Protein AF-A0AAW4WHG3-F1 (afdb_monomer)

InterPro domains:
  IPR003661 Signal transduction histidine kinase, dimerisation/phosphoacceptor domain [cd00082] (127-154)
  IPR036097 Signal transduction histidine kinase, dimerisation/phosphoacceptor domain superfamily [SSF47384] (105-152)

Organism: NCBI:txid2881264

pLDDT: mean 84.64, std 9.43, range [46.38, 94.31]

Sequence (166 aa):
MKILANKEIKNLFLSLSLILGCTFFLAEFFLWLSCHRLSLSLLILLLLANSAVCAVCFVYFNRQNQIMEQAISQINAYLDGDRSARIECDDEGELYRLFHSINSLAAVLNAHADNELREKEFLKNTISDISHQLKTPLAALNIYNGLLQDEHDRRLGYAYVRQGAD

Solvent-accessible surface area (backbone atoms only — not comparable to full-atom values): 9193 Å² total; per-residue (Å²): 139,64,72,69,70,42,65,65,55,39,48,51,53,50,51,52,50,48,52,54,47,50,54,51,54,52,51,53,53,51,43,42,73,74,63,76,54,87,59,67,70,59,53,53,51,51,52,52,53,53,49,50,54,53,49,54,53,50,54,52,53,50,53,54,51,49,55,51,52,51,41,53,51,27,52,49,42,31,73,77,64,40,84,80,54,63,50,86,43,92,59,91,51,73,69,27,53,49,35,44,52,52,45,52,50,52,51,51,52,52,53,51,55,54,49,53,51,50,50,53,50,50,50,52,52,51,52,50,51,52,52,54,65,50,49,57,61,52,50,52,52,52,52,54,52,51,53,54,50,54,52,50,53,51,52,51,51,55,51,52,57,58,65,74,74,114

Radius of gyration: 42.66 Å; Cα contacts (8 Å, |Δi|>4): 50; chains: 1; bounding box: 84×28×131 Å

Secondary structure (DSSP, 8-state):
--GGGSHHHHHHHHHHHHHHHHHHHHHHHHHHHHHS---HHHHHHHHHHHHHHHHHHHHHHHHHHHHHHHHHHHHHHHHTT-TT------S-SHHHHHHHHHHHHHHHHHHHHHHHHHHHHHHHHHHHHHHHHHHHHHHHHHHHHHHHHHHHHHHHHHHHHHHT--

Mean predicted aligned error: 12.32 Å

Structure (mmCIF, N/CA/C/O backbone):
data_AF-A0AAW4WHG3-F1
#
_entry.id   AF-A0AAW4WHG3-F1
#
loop_
_atom_site.group_PDB
_atom_site.id
_atom_site.type_symbol
_atom_site.label_atom_id
_atom_site.label_alt_id
_atom_site.label_comp_id
_atom_site.label_asym_id
_atom_site.label_entity_id
_atom_site.label_seq_id
_atom_site.pdbx_PDB_ins_code
_atom_site.Cartn_x
_atom_site.Cartn_y
_atom_site.Cartn_z
_atom_site.occupancy
_atom_site.B_iso_or_equiv
_atom_site.auth_seq_id
_atom_site.auth_comp_id
_atom_site.auth_asym_id
_atom_site.auth_atom_id
_atom_site.pdbx_PDB_model_num
ATOM 1 N N . MET A 1 1 ? 10.138 11.811 -9.201 1.00 46.38 1 MET A N 1
ATOM 2 C CA . MET A 1 1 ? 10.991 10.693 -9.666 1.00 46.38 1 MET A CA 1
ATOM 3 C C . MET A 1 1 ? 11.571 9.960 -8.453 1.00 46.38 1 MET A C 1
ATOM 5 O O . MET A 1 1 ? 12.634 10.341 -7.987 1.00 46.38 1 MET A O 1
ATOM 9 N N . LYS A 1 2 ? 10.861 8.965 -7.894 1.00 55.75 2 LYS A N 1
ATOM 10 C CA . LYS A 1 2 ? 11.339 8.150 -6.749 1.00 55.75 2 LYS A CA 1
ATOM 11 C C . LYS A 1 2 ? 11.759 6.721 -7.130 1.00 55.75 2 LYS A C 1
ATOM 13 O O . LYS A 1 2 ? 12.411 6.059 -6.336 1.00 55.75 2 LYS A O 1
ATOM 18 N N . ILE A 1 3 ? 11.498 6.281 -8.364 1.00 53.62 3 ILE A N 1
ATOM 19 C CA . ILE A 1 3 ? 11.864 4.935 -8.858 1.00 53.62 3 ILE A CA 1
ATOM 20 C C . ILE A 1 3 ? 13.370 4.655 -8.795 1.00 53.62 3 ILE A C 1
ATOM 22 O O . ILE A 1 3 ? 13.776 3.520 -8.580 1.00 53.62 3 ILE A O 1
ATOM 26 N N . LEU A 1 4 ? 14.208 5.691 -8.904 1.00 50.97 4 LEU A N 1
ATOM 27 C CA . LEU A 1 4 ? 15.668 5.577 -8.790 1.00 50.97 4 LEU A CA 1
ATOM 28 C C . LEU A 1 4 ? 16.189 5.620 -7.342 1.00 50.97 4 LEU A C 1
ATOM 30 O O . LEU A 1 4 ? 17.396 5.509 -7.136 1.00 50.97 4 LEU A O 1
ATOM 34 N N . ALA A 1 5 ? 15.317 5.805 -6.344 1.00 58.25 5 ALA A N 1
ATOM 35 C CA . ALA A 1 5 ? 15.719 5.769 -4.938 1.00 58.25 5 ALA A CA 1
ATOM 36 C C . ALA A 1 5 ? 15.970 4.332 -4.463 1.00 58.25 5 ALA A C 1
ATOM 38 O O . ALA A 1 5 ? 16.808 4.106 -3.591 1.00 58.25 5 ALA A O 1
ATOM 39 N N . ASN A 1 6 ? 15.284 3.352 -5.060 1.00 69.69 6 ASN A N 1
ATOM 40 C CA . ASN A 1 6 ? 15.529 1.952 -4.761 1.00 69.69 6 ASN A CA 1
ATOM 41 C C . ASN A 1 6 ? 16.847 1.507 -5.417 1.00 69.69 6 ASN A C 1
ATOM 43 O O . ASN A 1 6 ? 16.970 1.446 -6.643 1.00 69.69 6 ASN A O 1
ATOM 47 N N . LYS A 1 7 ? 17.838 1.203 -4.572 1.00 74.19 7 LYS A N 1
ATOM 48 C CA . LYS A 1 7 ? 19.191 0.797 -4.972 1.00 74.19 7 LYS A CA 1
ATOM 49 C C . LYS A 1 7 ? 19.186 -0.437 -5.881 1.00 74.19 7 LYS A C 1
ATOM 51 O O . LYS A 1 7 ? 19.979 -0.483 -6.816 1.00 74.19 7 LYS A O 1
ATOM 56 N N . GLU A 1 8 ? 18.271 -1.377 -5.655 1.00 76.44 8 GLU A N 1
ATOM 57 C CA . GLU A 1 8 ? 18.133 -2.594 -6.464 1.00 76.44 8 GLU A CA 1
ATOM 58 C C . GLU A 1 8 ? 17.614 -2.270 -7.867 1.00 76.44 8 GLU A C 1
ATOM 60 O O . GLU A 1 8 ? 18.210 -2.681 -8.857 1.00 76.44 8 GLU A O 1
ATOM 65 N N . ILE A 1 9 ? 16.570 -1.437 -7.971 1.00 78.88 9 ILE A N 1
ATOM 66 C CA . ILE A 1 9 ? 16.029 -0.994 -9.267 1.00 78.88 9 ILE A CA 1
ATOM 67 C C . ILE A 1 9 ? 17.100 -0.222 -10.043 1.00 78.88 9 ILE A C 1
ATOM 69 O O . ILE A 1 9 ? 17.321 -0.477 -11.225 1.00 78.88 9 ILE A O 1
ATOM 73 N N . LYS A 1 10 ? 17.830 0.679 -9.376 1.00 78.06 10 LYS A N 1
ATOM 74 C CA . LYS A 1 10 ? 18.945 1.404 -9.994 1.00 78.06 10 LYS A CA 1
ATOM 75 C C . LYS A 1 10 ? 20.041 0.454 -10.487 1.00 78.06 10 LYS A C 1
ATOM 77 O O . LYS A 1 10 ? 20.533 0.643 -11.596 1.00 78.06 10 LYS A O 1
ATOM 82 N N . ASN A 1 11 ? 20.411 -0.554 -9.697 1.00 81.00 11 ASN A N 1
ATOM 83 C CA . ASN A 1 11 ? 21.403 -1.551 -10.095 1.00 81.00 11 ASN A CA 1
ATOM 84 C C . ASN A 1 11 ? 20.922 -2.412 -11.271 1.00 81.00 11 ASN A C 1
ATOM 86 O O . ASN A 1 11 ? 21.727 -2.701 -12.150 1.00 81.00 11 ASN A O 1
ATOM 90 N N . LEU A 1 12 ? 19.633 -2.761 -11.332 1.00 84.56 12 LEU A N 1
ATOM 91 C CA . LEU A 1 12 ? 19.032 -3.476 -12.462 1.00 84.56 12 LEU A CA 1
ATOM 92 C C . LEU A 1 12 ? 19.034 -2.637 -13.745 1.00 84.56 12 LEU A C 1
ATOM 94 O O . LEU A 1 12 ? 19.421 -3.129 -14.799 1.00 84.56 12 LEU A O 1
ATOM 98 N N . PHE A 1 13 ? 18.658 -1.356 -13.674 1.00 85.81 13 PHE A N 1
ATOM 99 C CA . PHE A 1 13 ? 18.757 -0.464 -14.835 1.00 85.81 13 PHE A CA 1
ATOM 100 C C . PHE A 1 13 ? 20.207 -0.269 -15.276 1.00 85.81 13 PHE A C 1
ATOM 102 O O . PHE A 1 13 ? 20.487 -0.237 -16.473 1.00 85.81 13 PHE A O 1
ATOM 109 N N . LEU A 1 14 ? 21.134 -0.155 -14.322 1.00 85.06 14 LEU A N 1
ATOM 110 C CA . LEU A 1 14 ? 22.552 0.004 -14.616 1.00 85.06 14 LEU A CA 1
ATOM 111 C C . LEU A 1 14 ? 23.132 -1.254 -15.270 1.00 85.06 14 LEU A C 1
ATOM 113 O O . LEU A 1 14 ? 23.836 -1.125 -16.266 1.00 85.06 14 LEU A O 1
ATOM 117 N N . SER A 1 15 ? 22.807 -2.449 -14.768 1.00 86.94 15 SER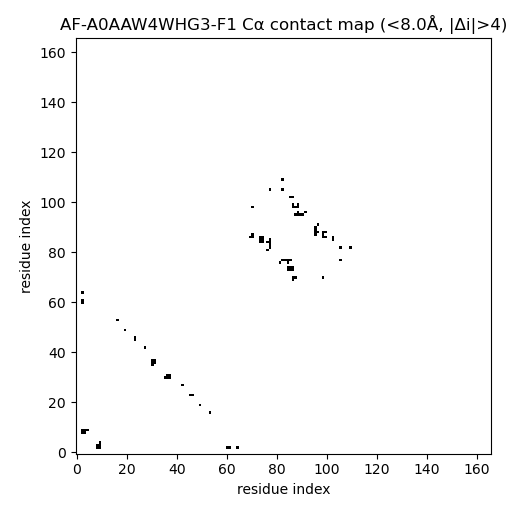 A N 1
ATOM 118 C 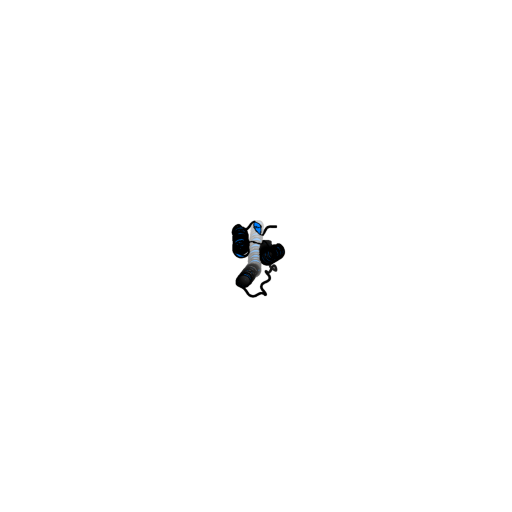CA . SER A 1 15 ? 23.256 -3.714 -15.356 1.00 86.94 15 SER A CA 1
ATOM 119 C C . SER A 1 15 ? 22.639 -3.955 -16.735 1.00 86.94 15 SER A C 1
ATOM 121 O O . SER A 1 15 ? 23.366 -4.313 -17.658 1.00 86.94 15 SER A O 1
ATOM 123 N N . LEU A 1 16 ? 21.342 -3.681 -16.915 1.00 89.31 16 LEU A N 1
ATOM 124 C CA . LEU A 1 16 ? 20.662 -3.787 -18.208 1.00 89.31 16 LEU A CA 1
ATOM 125 C C . LEU A 1 16 ? 21.281 -2.838 -19.241 1.00 89.31 16 LEU A C 1
ATOM 127 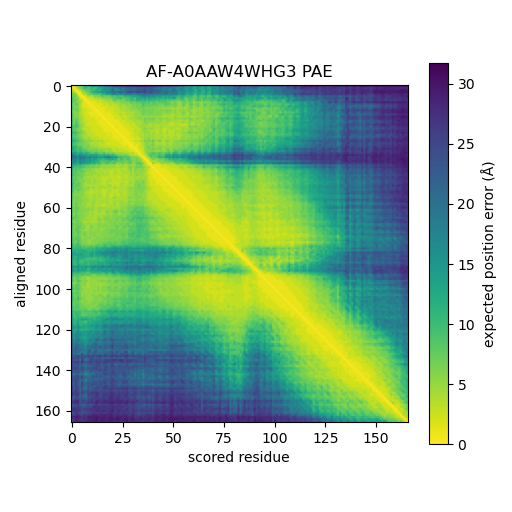O O . LEU A 1 16 ? 21.581 -3.250 -20.358 1.00 89.31 16 LEU A O 1
ATOM 131 N N . SER A 1 17 ? 21.528 -1.586 -18.854 1.00 88.19 17 SER A N 1
ATOM 132 C CA . SER A 1 17 ? 22.163 -0.593 -19.725 1.00 88.19 17 SER A CA 1
ATOM 133 C C . SER A 1 17 ? 23.603 -0.985 -20.084 1.00 88.19 17 SER A C 1
ATOM 135 O O . SER A 1 17 ? 24.023 -0.816 -21.227 1.00 88.19 17 SER A O 1
ATOM 137 N N . LEU A 1 18 ? 24.343 -1.590 -19.144 1.00 91.88 18 LEU A N 1
ATOM 138 C CA . LEU A 1 18 ? 25.680 -2.143 -19.387 1.00 91.88 18 LEU A CA 1
ATOM 139 C C . LEU A 1 18 ? 25.645 -3.286 -20.403 1.00 91.88 18 LEU A C 1
ATOM 141 O O . LEU A 1 18 ? 26.437 -3.282 -21.339 1.00 91.88 18 LEU A O 1
ATOM 145 N N . ILE A 1 19 ? 24.715 -4.232 -20.250 1.00 92.06 19 ILE A N 1
ATOM 146 C CA . ILE A 1 19 ? 24.557 -5.363 -21.174 1.00 92.06 19 ILE A CA 1
ATOM 147 C C . ILE A 1 19 ? 24.202 -4.853 -22.571 1.00 92.06 19 ILE A C 1
ATOM 149 O O . ILE A 1 19 ? 24.878 -5.211 -23.533 1.00 92.06 19 ILE A O 1
ATOM 153 N N . LEU A 1 20 ? 23.199 -3.977 -22.686 1.00 90.94 20 LEU A N 1
ATOM 154 C CA . LEU A 1 20 ? 22.779 -3.407 -23.969 1.00 90.94 20 LEU A CA 1
ATOM 155 C C . LEU A 1 20 ? 23.922 -2.621 -24.625 1.00 90.94 20 LEU A C 1
ATOM 157 O O . LEU A 1 20 ? 24.227 -2.833 -25.799 1.00 90.94 20 LEU A O 1
ATOM 161 N N . GLY A 1 21 ? 24.637 -1.805 -23.847 1.00 89.81 21 GLY A N 1
ATOM 162 C CA . GLY A 1 21 ? 25.834 -1.100 -24.299 1.00 89.81 21 GLY A CA 1
ATOM 163 C C . GLY A 1 21 ? 26.920 -2.053 -24.800 1.00 89.81 21 GLY A C 1
ATOM 164 O O . GLY A 1 21 ? 27.406 -1.890 -25.915 1.00 89.81 21 GLY A O 1
ATOM 165 N N . CYS A 1 22 ? 27.265 -3.090 -24.033 1.00 92.12 22 CYS A N 1
ATOM 166 C CA . CYS A 1 22 ? 28.231 -4.104 -24.451 1.00 92.12 22 CYS A CA 1
ATOM 167 C C . CYS A 1 22 ? 27.796 -4.797 -25.747 1.00 92.12 22 CYS A C 1
ATOM 169 O O . CYS A 1 22 ? 28.605 -4.909 -26.662 1.00 92.12 22 CYS A O 1
ATOM 171 N N . THR A 1 23 ? 26.532 -5.212 -25.871 1.00 88.44 23 THR A N 1
ATOM 172 C CA . THR A 1 23 ? 26.035 -5.849 -27.102 1.00 88.44 23 THR A CA 1
ATOM 173 C C . THR A 1 23 ? 26.102 -4.918 -28.311 1.00 88.44 23 THR A C 1
ATOM 175 O O . THR A 1 23 ? 26.477 -5.358 -29.395 1.00 88.44 23 THR A O 1
ATOM 178 N N . PHE A 1 24 ? 25.829 -3.626 -28.119 1.00 89.88 24 PHE A N 1
ATOM 179 C CA . PHE A 1 24 ? 25.970 -2.604 -29.151 1.00 89.88 24 PHE A CA 1
ATOM 180 C C . PHE A 1 24 ? 27.436 -2.430 -29.579 1.00 89.88 24 PHE A C 1
ATOM 182 O O . PHE A 1 24 ? 27.743 -2.525 -30.765 1.00 89.88 24 PHE A O 1
ATOM 189 N N . PHE A 1 25 ? 28.361 -2.264 -28.626 1.00 88.69 25 PHE A N 1
ATOM 190 C CA . PHE A 1 25 ? 29.791 -2.127 -28.922 1.00 88.69 25 PHE A CA 1
ATOM 191 C C . PHE A 1 25 ? 30.379 -3.374 -29.592 1.00 88.69 25 PHE A C 1
ATOM 193 O O . PHE A 1 25 ? 31.169 -3.244 -30.526 1.00 88.69 25 PHE A O 1
ATOM 200 N N . LEU A 1 26 ? 29.993 -4.575 -29.149 1.00 89.69 26 LEU A N 1
ATOM 201 C CA . LEU A 1 26 ? 30.438 -5.827 -29.765 1.00 89.69 26 LEU A CA 1
ATOM 202 C C . LEU A 1 26 ? 29.917 -5.960 -31.204 1.00 89.69 26 LEU A C 1
ATOM 204 O O . LEU A 1 26 ? 30.675 -6.385 -32.076 1.00 89.69 26 LEU A O 1
ATOM 208 N N . ALA A 1 27 ? 28.663 -5.578 -31.467 1.00 86.44 27 ALA A N 1
ATOM 209 C CA . ALA A 1 27 ? 28.084 -5.606 -32.810 1.00 86.44 27 ALA A CA 1
ATOM 210 C C . ALA A 1 27 ? 28.809 -4.642 -33.765 1.00 86.44 27 ALA A C 1
ATOM 212 O O . ALA A 1 27 ? 29.203 -5.042 -34.861 1.00 86.44 27 ALA A O 1
ATOM 213 N N . GLU A 1 28 ? 29.055 -3.405 -33.328 1.00 83.88 28 GLU A N 1
ATOM 214 C CA . GLU A 1 28 ? 29.800 -2.403 -34.103 1.00 83.88 28 GLU A CA 1
ATOM 215 C C . G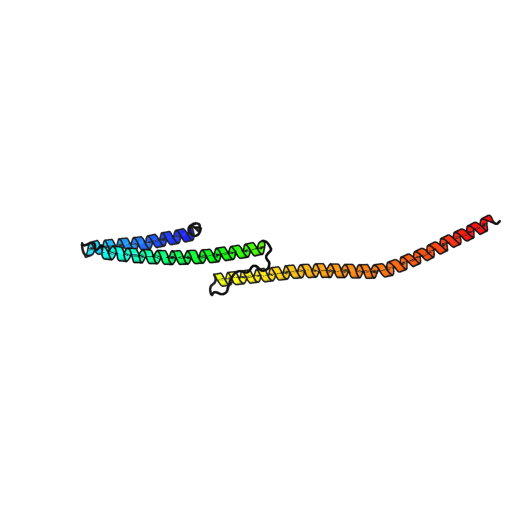LU A 1 28 ? 31.258 -2.836 -34.353 1.00 83.88 28 GLU A C 1
ATOM 217 O O . GLU A 1 28 ? 31.758 -2.739 -35.475 1.00 83.88 28 GLU A O 1
ATOM 222 N N . PHE A 1 29 ? 31.936 -3.390 -33.340 1.00 86.69 29 PHE A N 1
ATOM 223 C CA . PHE A 1 29 ? 33.309 -3.894 -33.468 1.00 86.69 29 PHE A CA 1
ATOM 224 C C . PHE A 1 29 ? 33.412 -5.067 -34.454 1.00 86.69 29 PHE A C 1
ATOM 226 O O . PHE A 1 29 ? 34.321 -5.113 -35.286 1.00 86.69 29 PHE A O 1
ATOM 233 N N . PHE A 1 30 ? 32.460 -6.002 -34.402 1.00 85.38 30 PHE A N 1
ATOM 234 C CA . PHE A 1 30 ? 32.411 -7.148 -35.308 1.00 85.38 30 PHE A CA 1
ATOM 235 C C . PHE A 1 30 ? 32.129 -6.736 -36.763 1.00 85.38 30 PHE A C 1
ATOM 237 O O . PHE A 1 30 ? 32.750 -7.265 -37.691 1.00 85.38 30 PHE A O 1
ATOM 244 N N . LEU A 1 31 ? 31.231 -5.766 -36.975 1.00 82.81 31 LEU A N 1
ATOM 245 C CA . LEU A 1 31 ? 30.944 -5.200 -38.298 1.00 82.81 31 LEU A CA 1
ATOM 246 C C . LEU A 1 31 ? 32.153 -4.463 -38.876 1.00 82.81 31 LEU A C 1
ATOM 248 O O . LEU A 1 31 ? 32.471 -4.629 -40.057 1.00 82.81 31 LEU A O 1
ATOM 252 N N . TRP A 1 32 ? 32.858 -3.698 -38.041 1.00 82.31 32 TRP A N 1
ATOM 253 C CA . TRP A 1 32 ? 34.094 -3.030 -38.430 1.00 82.31 32 TRP A CA 1
ATOM 254 C C . TRP A 1 32 ? 35.172 -4.029 -38.875 1.00 82.31 32 TRP A C 1
ATOM 256 O O . TRP A 1 32 ? 35.779 -3.830 -39.930 1.00 82.31 32 TRP A O 1
ATOM 266 N N . LEU A 1 33 ? 35.349 -5.134 -38.138 1.00 83.56 33 LEU A N 1
ATOM 267 C CA . LEU A 1 33 ? 36.308 -6.191 -38.478 1.00 83.56 33 LEU A CA 1
ATOM 268 C C . LEU A 1 33 ? 35.931 -6.941 -39.768 1.00 83.56 33 LEU A C 1
ATOM 270 O O . LEU A 1 33 ? 36.807 -7.255 -40.570 1.00 83.56 33 LEU A O 1
ATOM 274 N N . SER A 1 34 ? 34.640 -7.216 -39.977 1.00 81.75 34 SER A N 1
ATOM 275 C CA . SER A 1 34 ? 34.167 -8.049 -41.093 1.00 81.75 34 SER A CA 1
ATOM 276 C C . SER A 1 34 ? 34.058 -7.293 -42.420 1.00 81.75 34 SER A C 1
ATOM 278 O O . SER A 1 34 ? 34.412 -7.829 -43.466 1.00 81.75 34 SER A O 1
ATOM 280 N N . CYS A 1 35 ? 33.539 -6.061 -42.401 1.00 73.69 35 CYS A N 1
ATOM 281 C CA . CYS A 1 35 ? 33.196 -5.321 -43.622 1.00 73.69 35 CYS A CA 1
ATOM 282 C C . CYS A 1 35 ? 34.105 -4.113 -43.900 1.00 73.69 35 CYS A C 1
ATOM 284 O O . CYS A 1 35 ? 33.973 -3.500 -44.960 1.00 73.69 35 CYS A O 1
ATOM 286 N N . HIS A 1 36 ? 34.985 -3.726 -42.964 1.00 71.19 36 HIS A N 1
ATOM 287 C CA . HIS A 1 36 ? 35.825 -2.514 -43.026 1.00 71.19 36 HIS A CA 1
ATOM 288 C C . HIS A 1 36 ? 35.061 -1.232 -43.443 1.00 71.19 36 HIS A C 1
ATOM 290 O O . HIS A 1 36 ? 35.622 -0.282 -43.992 1.00 71.19 36 HIS A O 1
ATOM 296 N N . ARG A 1 37 ? 33.742 -1.205 -43.215 1.00 67.38 37 ARG A N 1
ATOM 297 C CA . ARG A 1 37 ? 32.808 -0.143 -43.605 1.00 67.38 37 ARG A CA 1
ATOM 298 C C . ARG A 1 37 ? 31.814 0.044 -42.467 1.00 67.38 37 ARG A C 1
ATOM 300 O O . ARG A 1 37 ? 31.131 -0.901 -42.088 1.00 67.38 37 ARG A O 1
ATOM 307 N N . LEU A 1 38 ? 31.723 1.266 -41.951 1.00 66.88 38 LEU A N 1
ATOM 308 C CA . LEU A 1 38 ? 30.719 1.648 -40.960 1.00 66.88 38 LEU A CA 1
ATOM 309 C C . LEU A 1 38 ? 29.453 2.119 -41.681 1.00 66.88 38 LEU A C 1
ATOM 311 O O . LEU A 1 38 ? 29.472 3.130 -42.385 1.00 66.88 38 LEU A O 1
ATOM 315 N N . SER A 1 39 ? 28.349 1.393 -41.519 1.00 79.44 39 SER A N 1
ATOM 316 C CA . SER A 1 39 ? 27.043 1.798 -42.043 1.00 79.44 39 SER A CA 1
ATOM 317 C C . SER A 1 39 ? 26.247 2.549 -40.973 1.00 79.44 39 SER A C 1
ATOM 319 O O . SER A 1 39 ? 25.681 1.932 -40.071 1.00 79.44 39 SER A O 1
ATOM 321 N N . LEU A 1 40 ? 26.147 3.876 -41.100 1.00 80.56 40 LEU A N 1
ATOM 322 C CA . LEU A 1 40 ? 25.417 4.734 -40.151 1.00 80.56 40 LEU A CA 1
ATOM 323 C C . LEU A 1 40 ? 23.942 4.330 -39.971 1.00 80.56 40 LEU A C 1
ATOM 325 O O . LEU A 1 40 ? 23.386 4.478 -38.887 1.00 80.56 40 LEU A O 1
ATOM 329 N N . SER A 1 41 ? 23.310 3.784 -41.013 1.00 82.88 41 SER A N 1
ATOM 330 C CA . SER A 1 41 ? 21.914 3.336 -40.965 1.00 82.88 41 SER A CA 1
ATOM 331 C C . SER A 1 41 ? 21.686 2.176 -39.987 1.00 82.88 41 SER A C 1
ATOM 333 O O . SER A 1 41 ? 20.681 2.177 -39.281 1.00 82.88 41 SER A O 1
ATOM 335 N N . LEU A 1 42 ? 22.613 1.210 -39.909 1.00 82.44 42 LEU A N 1
ATOM 336 C CA . LEU A 1 42 ? 22.508 0.087 -38.965 1.00 82.44 42 LEU A CA 1
ATOM 337 C C . LEU A 1 42 ? 22.757 0.540 -37.523 1.00 82.44 42 LEU A C 1
ATOM 339 O O . LEU A 1 42 ? 22.043 0.104 -36.623 1.00 82.44 42 LEU A O 1
ATOM 343 N N . LEU A 1 43 ? 23.694 1.470 -37.320 1.00 85.50 43 LEU A N 1
ATOM 344 C CA . LEU A 1 43 ? 23.982 2.054 -36.009 1.00 85.50 43 LEU A CA 1
ATOM 345 C C . LEU A 1 43 ? 22.740 2.732 -35.422 1.00 85.50 43 LEU A C 1
ATOM 347 O O . LEU A 1 43 ? 22.357 2.468 -34.282 1.00 85.50 43 LEU A O 1
ATOM 351 N N . ILE A 1 44 ? 22.070 3.569 -36.221 1.00 88.38 44 ILE A N 1
ATOM 352 C CA . ILE A 1 44 ? 20.835 4.248 -35.805 1.00 88.38 44 ILE A CA 1
ATOM 353 C C . ILE A 1 44 ? 19.739 3.222 -35.490 1.00 88.38 44 ILE A C 1
ATOM 355 O O . ILE A 1 44 ? 19.055 3.355 -34.476 1.00 88.38 44 ILE A O 1
ATOM 359 N N . LEU A 1 45 ? 19.592 2.178 -36.311 1.00 89.31 45 LEU A N 1
ATOM 360 C CA . LEU A 1 45 ? 18.594 1.130 -36.089 1.00 89.31 45 LEU A CA 1
ATOM 361 C C . LEU A 1 45 ? 18.824 0.382 -34.764 1.00 89.31 45 LEU A C 1
ATOM 363 O O . LEU A 1 45 ? 17.881 0.190 -33.996 1.00 89.31 45 LEU A O 1
ATOM 367 N N . LEU A 1 46 ? 20.071 0.003 -34.467 1.00 88.44 46 LEU A N 1
ATOM 368 C CA . LEU A 1 46 ? 20.433 -0.662 -33.214 1.00 88.44 46 LEU A CA 1
ATOM 369 C C . LEU A 1 46 ? 20.228 0.259 -32.007 1.00 88.44 46 LEU A C 1
ATOM 371 O O . LEU A 1 46 ? 19.714 -0.185 -30.980 1.00 88.44 46 LEU A O 1
ATOM 375 N N . LEU A 1 47 ? 20.578 1.541 -32.121 1.00 90.12 47 LEU A N 1
ATOM 376 C CA . LEU A 1 47 ? 20.374 2.513 -31.048 1.00 90.12 47 LEU A CA 1
ATOM 377 C C . LEU A 1 47 ? 18.881 2.678 -30.718 1.00 90.12 47 LEU A C 1
ATOM 379 O O . LEU A 1 47 ? 18.499 2.666 -29.547 1.00 90.12 47 LEU A O 1
ATOM 383 N N . LEU A 1 48 ? 18.034 2.779 -31.748 1.00 92.12 48 LEU A N 1
ATOM 384 C CA . LEU A 1 48 ? 16.582 2.879 -31.593 1.00 92.12 48 LEU A CA 1
ATOM 385 C C . LEU A 1 48 ? 15.994 1.621 -30.944 1.00 92.12 48 LEU A C 1
ATOM 387 O O . LEU A 1 48 ? 15.179 1.738 -30.031 1.00 92.12 48 LEU A O 1
ATOM 391 N N . ALA A 1 49 ? 16.441 0.431 -31.354 1.00 90.12 49 ALA A N 1
ATOM 392 C CA . ALA A 1 49 ? 15.992 -0.827 -30.761 1.00 90.12 49 ALA A CA 1
ATOM 393 C C . ALA A 1 49 ? 16.352 -0.921 -29.266 1.00 90.12 49 ALA A C 1
ATOM 395 O O . ALA A 1 49 ? 15.488 -1.209 -28.438 1.00 90.12 49 ALA A O 1
ATOM 396 N N . ASN A 1 50 ? 17.599 -0.606 -28.899 1.00 88.88 50 ASN A N 1
ATOM 397 C CA . ASN A 1 50 ? 18.041 -0.606 -27.499 1.00 88.88 50 ASN A CA 1
ATOM 398 C C . ASN A 1 50 ? 17.303 0.453 -26.661 1.00 88.88 50 ASN A C 1
ATOM 400 O O . ASN A 1 50 ? 16.889 0.182 -25.533 1.00 88.88 50 ASN A O 1
ATOM 404 N N . SER A 1 51 ? 17.086 1.647 -27.221 1.00 89.25 51 SER A N 1
ATOM 405 C CA . SER A 1 51 ? 16.321 2.711 -26.564 1.00 89.25 51 SER A CA 1
ATOM 406 C C . SER A 1 51 ? 14.869 2.297 -26.310 1.00 89.25 51 SER A C 1
ATOM 408 O O . SER A 1 51 ? 14.358 2.523 -25.212 1.00 89.25 51 SER A O 1
ATOM 410 N N . ALA A 1 52 ? 14.230 1.632 -27.277 1.00 92.75 52 ALA A N 1
ATOM 411 C CA . ALA A 1 52 ? 12.869 1.130 -27.134 1.00 92.75 52 ALA A CA 1
ATOM 412 C C . ALA A 1 52 ? 12.756 0.094 -26.003 1.00 92.75 52 ALA A C 1
ATOM 414 O O . ALA A 1 52 ? 11.858 0.203 -25.169 1.00 92.75 52 ALA A O 1
ATOM 415 N N . VAL A 1 53 ? 13.694 -0.857 -25.918 1.00 90.88 53 VAL A N 1
ATOM 416 C CA . VAL A 1 53 ? 13.734 -1.849 -24.827 1.00 90.88 53 VAL A CA 1
ATOM 417 C C . VAL A 1 53 ? 13.862 -1.158 -23.466 1.00 90.88 53 VAL A C 1
ATOM 419 O O . VAL A 1 53 ? 13.059 -1.413 -22.567 1.00 90.88 53 VAL A O 1
ATOM 422 N N . CYS A 1 54 ? 14.805 -0.221 -23.324 1.00 87.88 54 CYS A N 1
ATOM 423 C CA . CYS A 1 54 ? 14.972 0.558 -22.094 1.00 87.88 54 CYS A CA 1
ATOM 424 C C . CYS A 1 54 ? 13.706 1.340 -21.713 1.00 87.88 54 CYS A C 1
ATOM 426 O O . CYS A 1 54 ? 13.332 1.370 -20.539 1.00 87.88 54 CYS A O 1
ATOM 428 N N . ALA A 1 55 ? 13.038 1.960 -22.690 1.00 89.31 55 ALA A N 1
ATOM 429 C CA . ALA A 1 55 ? 11.819 2.729 -22.465 1.00 89.31 55 ALA A CA 1
ATOM 430 C C . ALA A 1 55 ? 10.667 1.844 -21.965 1.00 89.31 55 ALA A C 1
ATOM 432 O O . ALA A 1 55 ? 10.003 2.203 -20.991 1.00 89.31 55 ALA A O 1
ATOM 433 N N . VAL A 1 56 ? 10.465 0.668 -22.570 1.00 91.19 56 VAL A N 1
ATOM 434 C CA . VAL A 1 56 ? 9.438 -0.296 -22.139 1.00 91.19 56 VAL A CA 1
ATOM 435 C C . VAL A 1 56 ? 9.699 -0.761 -20.707 1.00 91.19 56 VAL A C 1
ATOM 437 O O . VAL A 1 56 ? 8.791 -0.712 -19.874 1.00 91.19 56 VAL A O 1
ATOM 440 N N . CYS A 1 57 ? 10.941 -1.136 -20.384 1.00 87.81 57 CYS A N 1
ATOM 441 C CA . CYS A 1 57 ? 11.315 -1.507 -19.019 1.00 87.81 57 CYS A CA 1
ATOM 442 C C . CYS A 1 57 ? 11.043 -0.364 -18.031 1.00 87.81 57 CYS A C 1
ATOM 444 O O . CYS A 1 57 ? 10.459 -0.583 -16.971 1.00 87.81 57 CYS A O 1
ATOM 446 N N . PHE A 1 58 ? 11.414 0.870 -18.381 1.00 85.00 58 PHE A N 1
ATOM 447 C CA . PHE A 1 58 ? 11.188 2.038 -17.531 1.00 85.00 58 PHE A CA 1
ATOM 448 C C . PHE A 1 58 ? 9.707 2.289 -17.238 1.00 85.00 58 PHE A C 1
ATOM 450 O O . PHE A 1 58 ? 9.335 2.489 -16.080 1.00 85.00 58 PHE A O 1
ATOM 457 N N . VAL A 1 59 ? 8.852 2.233 -18.262 1.00 87.88 59 VAL A N 1
ATOM 458 C CA . VAL A 1 59 ? 7.402 2.413 -18.102 1.00 87.88 59 VAL A CA 1
ATOM 459 C C . VAL A 1 59 ? 6.807 1.322 -17.212 1.00 87.88 59 VAL A C 1
ATOM 461 O O . VAL A 1 59 ? 6.023 1.637 -16.315 1.00 87.88 59 VAL A O 1
ATOM 464 N N . TYR A 1 60 ? 7.213 0.066 -17.407 1.00 87.25 60 TYR A N 1
ATOM 465 C CA . TYR A 1 60 ? 6.749 -1.060 -16.596 1.00 87.25 60 TYR A CA 1
ATOM 466 C C . TYR A 1 60 ? 7.075 -0.873 -15.105 1.00 87.25 60 TYR A C 1
ATOM 468 O O . TYR A 1 60 ? 6.177 -0.914 -14.263 1.00 87.25 60 TYR A O 1
ATOM 476 N N . PHE A 1 61 ? 8.338 -0.582 -14.775 1.00 85.44 61 PHE A N 1
ATOM 477 C CA . PHE A 1 61 ? 8.759 -0.370 -13.385 1.00 85.44 61 PHE A CA 1
ATOM 478 C C . PHE A 1 61 ? 8.104 0.860 -12.750 1.00 85.44 61 PHE A C 1
ATOM 480 O O . PHE A 1 61 ? 7.740 0.829 -11.574 1.00 85.44 61 PHE A O 1
ATOM 487 N N . ASN A 1 62 ? 7.929 1.941 -13.514 1.00 83.00 62 ASN A N 1
ATOM 488 C CA . ASN A 1 62 ? 7.242 3.135 -13.029 1.00 83.00 62 ASN A CA 1
ATOM 489 C C . ASN A 1 62 ? 5.783 2.830 -12.664 1.00 83.00 62 ASN A C 1
ATOM 491 O O . ASN A 1 62 ? 5.338 3.186 -11.574 1.00 83.00 62 ASN A O 1
ATOM 495 N N . ARG A 1 63 ? 5.064 2.110 -13.536 1.00 85.62 63 ARG A N 1
ATOM 496 C CA . ARG A 1 63 ? 3.686 1.680 -13.272 1.00 85.62 63 ARG A CA 1
ATOM 497 C C . ARG A 1 63 ? 3.608 0.805 -12.018 1.00 85.62 63 ARG A C 1
ATOM 499 O O . ARG A 1 63 ? 2.755 1.040 -11.169 1.00 85.62 63 ARG A O 1
ATOM 506 N N . GLN A 1 64 ? 4.523 -0.149 -11.860 1.00 83.75 64 GLN A N 1
ATOM 507 C CA . GLN A 1 64 ? 4.552 -1.014 -10.679 1.00 83.75 64 GLN A CA 1
ATOM 508 C C . GLN A 1 64 ? 4.820 -0.229 -9.382 1.00 8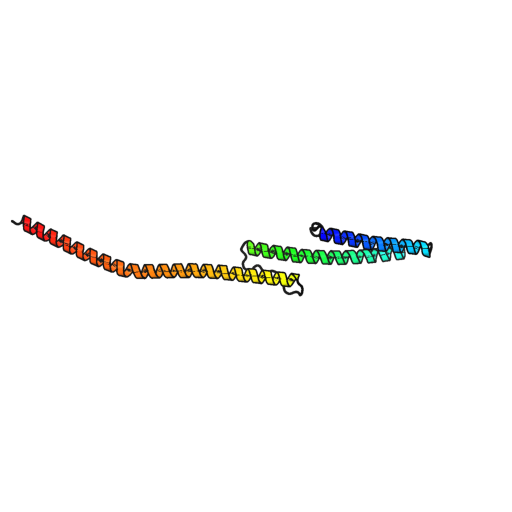3.75 64 GLN A C 1
ATOM 510 O O . GLN A 1 64 ? 4.172 -0.472 -8.366 1.00 83.75 64 GLN A O 1
ATOM 515 N N . ASN A 1 65 ? 5.724 0.755 -9.416 1.00 84.56 65 ASN A N 1
ATOM 516 C CA . ASN A 1 65 ? 5.989 1.611 -8.259 1.00 84.56 65 ASN A CA 1
ATOM 517 C C . ASN A 1 65 ? 4.776 2.476 -7.886 1.00 84.56 65 ASN A C 1
ATOM 519 O O . ASN A 1 65 ? 4.522 2.677 -6.703 1.00 84.56 65 ASN A O 1
ATOM 523 N N . GLN A 1 66 ? 4.018 2.969 -8.869 1.00 84.88 66 GLN A N 1
ATOM 524 C CA . GLN A 1 66 ? 2.798 3.741 -8.610 1.00 84.88 66 GLN A CA 1
ATOM 525 C C . GLN A 1 66 ? 1.725 2.911 -7.901 1.00 84.88 66 GLN A C 1
ATOM 527 O O . GLN A 1 66 ? 1.152 3.387 -6.925 1.00 84.88 66 GLN A O 1
ATOM 532 N N . ILE A 1 67 ? 1.508 1.665 -8.333 1.00 86.88 67 ILE A N 1
ATOM 533 C CA . ILE A 1 67 ? 0.573 0.738 -7.671 1.00 86.88 67 ILE A CA 1
ATOM 534 C C . ILE A 1 67 ? 0.986 0.527 -6.207 1.00 86.88 67 ILE A C 1
ATOM 536 O O . ILE A 1 67 ? 0.161 0.583 -5.297 1.00 86.88 67 ILE A O 1
ATOM 540 N N . MET A 1 68 ? 2.285 0.345 -5.961 1.00 86.75 68 MET A N 1
ATOM 541 C CA . MET A 1 68 ? 2.811 0.157 -4.611 1.00 86.75 68 MET A CA 1
ATOM 542 C C . MET A 1 68 ? 2.659 1.417 -3.739 1.00 86.75 68 MET A C 1
ATOM 544 O O . MET A 1 68 ? 2.277 1.313 -2.576 1.00 86.75 68 MET A O 1
ATOM 548 N N . GLU A 1 69 ? 2.905 2.612 -4.288 1.00 87.44 69 GLU A N 1
ATOM 549 C CA . GLU A 1 69 ? 2.679 3.882 -3.580 1.00 87.44 69 GLU A CA 1
ATOM 550 C C . GLU A 1 69 ? 1.195 4.092 -3.239 1.00 87.44 69 GLU A C 1
ATOM 552 O O . GLU A 1 69 ? 0.879 4.524 -2.129 1.00 87.44 69 GLU A O 1
ATOM 557 N N . GLN A 1 70 ? 0.282 3.740 -4.149 1.00 88.00 70 GLN A N 1
ATOM 558 C CA . GLN A 1 70 ? -1.159 3.787 -3.891 1.00 88.00 70 GLN A CA 1
ATOM 559 C C . GLN A 1 70 ? -1.565 2.821 -2.775 1.00 88.00 70 GLN A C 1
ATOM 561 O O . GLN A 1 70 ? -2.276 3.226 -1.857 1.00 88.00 70 GLN A O 1
ATOM 566 N N . ALA A 1 71 ? -1.067 1.582 -2.796 1.00 88.81 71 ALA A N 1
ATOM 567 C CA . ALA A 1 71 ? -1.327 0.609 -1.738 1.00 88.81 71 ALA A CA 1
ATOM 568 C C . ALA A 1 71 ? -0.850 1.112 -0.365 1.00 88.81 71 ALA A C 1
ATOM 570 O O . ALA A 1 71 ? -1.597 1.050 0.608 1.00 88.81 71 ALA A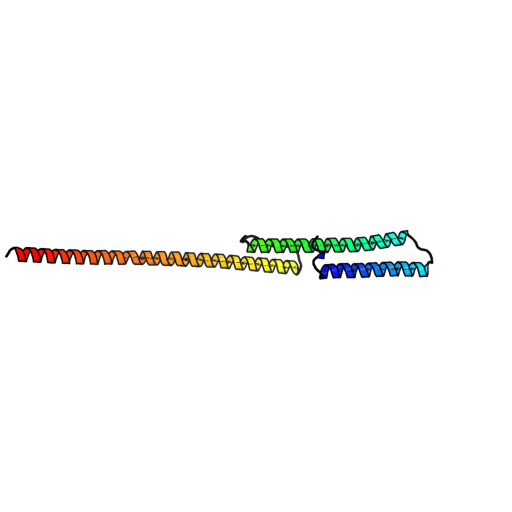 O 1
ATOM 571 N N . ILE A 1 72 ? 0.357 1.687 -0.289 1.00 88.94 72 ILE A N 1
ATOM 572 C CA . ILE A 1 72 ? 0.881 2.291 0.947 1.00 88.94 72 ILE A CA 1
ATOM 573 C C . ILE A 1 72 ? -0.009 3.448 1.412 1.00 88.94 72 ILE A C 1
ATOM 575 O O . ILE A 1 72 ? -0.297 3.560 2.602 1.00 88.94 72 ILE A O 1
ATOM 579 N N . SER A 1 73 ? -0.470 4.297 0.491 1.00 88.81 73 SER A N 1
ATOM 580 C CA . SER A 1 73 ? -1.377 5.397 0.826 1.00 88.81 73 SER A CA 1
ATOM 581 C C . SER A 1 73 ? -2.692 4.894 1.424 1.00 88.81 73 SER A C 1
ATOM 583 O O . SER A 1 73 ? -3.164 5.481 2.392 1.00 88.81 73 SER A O 1
ATOM 585 N N . GLN A 1 74 ? -3.267 3.817 0.882 1.00 89.12 74 GLN A N 1
ATOM 586 C CA . GLN A 1 74 ? -4.499 3.219 1.410 1.00 89.12 74 GLN A CA 1
ATOM 587 C C . GLN A 1 74 ? -4.284 2.593 2.793 1.00 89.12 74 GLN A C 1
ATOM 589 O O . GLN A 1 74 ? -5.120 2.750 3.677 1.00 89.12 74 GLN A O 1
ATOM 594 N N . ILE A 1 75 ? -3.137 1.944 3.021 1.00 90.19 75 ILE A N 1
ATOM 595 C CA . ILE A 1 75 ? -2.775 1.412 4.345 1.00 90.19 75 ILE A CA 1
ATOM 596 C C . ILE A 1 75 ? -2.637 2.547 5.363 1.00 90.19 75 ILE A C 1
ATOM 598 O O . ILE A 1 75 ? -3.158 2.440 6.469 1.00 90.19 75 ILE A O 1
ATOM 602 N N . ASN A 1 76 ? -1.964 3.641 5.003 1.00 90.12 76 ASN A N 1
ATOM 603 C CA . ASN A 1 76 ? -1.826 4.789 5.898 1.00 90.12 76 ASN A CA 1
ATOM 604 C C . ASN A 1 76 ? -3.182 5.440 6.190 1.00 90.12 76 ASN A C 1
ATOM 606 O O . ASN A 1 76 ? -3.457 5.741 7.343 1.00 90.12 76 ASN A O 1
ATOM 610 N N . ALA A 1 77 ? -4.057 5.575 5.188 1.00 88.69 77 ALA A N 1
ATOM 611 C CA . ALA A 1 77 ? -5.421 6.062 5.398 1.00 88.69 77 ALA A CA 1
ATOM 612 C C . ALA A 1 77 ? -6.209 5.164 6.370 1.00 88.69 77 ALA A C 1
ATOM 614 O O . ALA A 1 77 ? -6.893 5.667 7.262 1.00 88.69 77 ALA A O 1
ATOM 615 N N . TYR A 1 78 ? -6.054 3.839 6.255 1.00 88.81 78 TYR A N 1
ATOM 616 C CA . TYR A 1 78 ? -6.633 2.888 7.204 1.00 88.81 78 TYR A CA 1
ATOM 617 C C . TYR A 1 78 ? -6.094 3.085 8.629 1.00 88.81 78 TYR A C 1
ATOM 619 O O . TYR A 1 78 ? -6.867 3.113 9.588 1.00 88.81 78 TYR A O 1
ATOM 627 N N . LEU A 1 79 ? -4.778 3.271 8.775 1.00 84.75 79 LEU A N 1
ATOM 628 C CA . LEU A 1 79 ? -4.134 3.533 10.067 1.00 84.75 79 LEU A CA 1
ATOM 629 C C . LEU A 1 79 ? -4.543 4.883 10.679 1.00 84.75 79 LEU A C 1
ATOM 631 O O . LEU A 1 79 ? -4.680 4.970 11.897 1.00 84.75 79 LEU A O 1
ATOM 635 N N . ASP A 1 80 ? -4.797 5.897 9.850 1.00 88.50 80 ASP A N 1
ATOM 636 C CA . ASP A 1 80 ? -5.295 7.216 10.267 1.00 88.50 80 ASP A CA 1
ATOM 637 C C . ASP A 1 80 ? -6.784 7.194 10.674 1.00 88.50 80 ASP A C 1
ATOM 639 O O . ASP A 1 80 ? -7.325 8.199 11.141 1.00 88.50 80 ASP A O 1
ATOM 643 N N . GLY A 1 81 ? -7.448 6.038 10.558 1.00 80.31 81 GLY A N 1
ATOM 644 C CA . GLY A 1 81 ? -8.791 5.795 11.082 1.00 80.31 81 GLY A CA 1
ATOM 645 C C . GLY A 1 81 ? -9.877 5.613 10.024 1.00 80.31 81 GLY A C 1
ATOM 646 O O . GLY A 1 81 ? -11.034 5.388 10.393 1.00 80.31 81 GLY A O 1
ATOM 647 N N . ASP A 1 82 ? -9.545 5.654 8.730 1.00 84.88 82 ASP A N 1
ATOM 648 C CA . ASP A 1 82 ? -10.494 5.302 7.674 1.00 84.88 82 ASP A CA 1
ATOM 649 C C . ASP A 1 82 ? -10.662 3.780 7.582 1.00 84.88 82 ASP A C 1
ATOM 651 O O . ASP A 1 82 ? -10.005 3.079 6.812 1.00 84.88 82 ASP A O 1
ATOM 655 N N . ARG A 1 83 ? -11.614 3.251 8.354 1.00 77.69 83 ARG A N 1
ATOM 656 C CA . ARG A 1 83 ? -11.935 1.816 8.386 1.00 77.69 83 ARG A CA 1
ATOM 657 C C . ARG A 1 83 ? -12.416 1.254 7.040 1.00 77.69 83 ARG A C 1
ATOM 659 O O . ARG A 1 83 ? -12.531 0.032 6.921 1.00 77.69 83 ARG A O 1
ATOM 666 N N . SER A 1 84 ? -12.732 2.107 6.061 1.00 79.12 84 SER A N 1
ATOM 667 C CA . SER A 1 84 ? -13.212 1.716 4.731 1.00 79.12 84 SER A CA 1
ATOM 668 C C . SER A 1 84 ? -12.124 1.702 3.656 1.00 79.12 84 SER A C 1
ATOM 670 O O . SER A 1 84 ? -12.358 1.139 2.583 1.00 79.12 84 SER A O 1
ATOM 672 N N . ALA A 1 85 ? -10.941 2.252 3.948 1.00 79.94 85 ALA A N 1
ATOM 673 C CA . ALA A 1 85 ? -9.814 2.248 3.029 1.00 79.94 85 ALA A CA 1
ATOM 674 C C . ALA A 1 85 ? -9.416 0.806 2.679 1.00 79.94 85 ALA A C 1
ATOM 676 O O . ALA A 1 85 ? -9.145 -0.026 3.549 1.00 79.94 85 ALA A O 1
ATOM 677 N N . ARG A 1 86 ? -9.421 0.497 1.380 1.00 81.62 86 ARG A N 1
ATOM 678 C CA . ARG A 1 86 ? -9.086 -0.822 0.837 1.00 81.62 86 ARG A CA 1
ATOM 679 C C . ARG A 1 86 ? -8.112 -0.674 -0.314 1.00 81.62 86 ARG A C 1
ATOM 681 O O . ARG A 1 86 ? -8.186 0.271 -1.095 1.00 81.62 86 ARG A O 1
ATOM 688 N N . ILE A 1 87 ? -7.211 -1.639 -0.415 1.00 86.00 87 ILE A N 1
ATOM 689 C CA . ILE A 1 87 ? -6.258 -1.734 -1.515 1.00 86.00 87 ILE A CA 1
ATOM 690 C C . ILE A 1 87 ? -6.933 -2.480 -2.668 1.00 86.00 87 ILE A C 1
ATOM 692 O O . ILE A 1 87 ? -7.578 -3.502 -2.443 1.00 86.00 87 ILE A O 1
ATOM 696 N N . GLU A 1 88 ? -6.785 -1.995 -3.896 1.00 81.69 88 GLU A N 1
ATOM 697 C CA . GLU A 1 88 ? -7.290 -2.686 -5.086 1.00 81.69 88 GLU A CA 1
ATOM 698 C C . GLU A 1 88 ? -6.532 -4.010 -5.300 1.00 81.69 88 GLU A C 1
ATOM 700 O O . GLU A 1 88 ? -5.298 -4.043 -5.259 1.00 81.69 88 GLU A O 1
ATOM 705 N N . CYS A 1 89 ? -7.261 -5.121 -5.461 1.00 81.19 89 CYS A N 1
ATOM 706 C CA . CYS A 1 89 ? -6.684 -6.471 -5.504 1.00 81.19 89 CYS A CA 1
ATOM 707 C C . CYS A 1 89 ? -7.264 -7.384 -6.601 1.00 81.19 89 CYS A C 1
ATOM 709 O O . CYS A 1 89 ? -7.226 -8.601 -6.443 1.00 81.19 89 CYS A O 1
ATOM 711 N N . ASP A 1 90 ? -7.802 -6.816 -7.685 1.00 75.75 90 ASP A N 1
ATOM 712 C CA . ASP A 1 90 ? -8.562 -7.560 -8.709 1.00 75.75 90 ASP A CA 1
ATOM 713 C C . ASP A 1 90 ? -7.691 -8.284 -9.758 1.00 75.75 90 ASP A C 1
ATOM 715 O O . ASP A 1 90 ? -8.203 -9.069 -10.553 1.00 75.75 90 ASP A O 1
ATOM 719 N N . ASP A 1 91 ? -6.377 -8.056 -9.753 1.00 78.94 91 ASP A N 1
ATOM 720 C CA . ASP A 1 91 ? -5.440 -8.651 -10.711 1.00 78.94 91 ASP A CA 1
ATOM 721 C C . ASP A 1 91 ? -4.772 -9.938 -10.182 1.00 78.94 91 ASP A C 1
ATOM 723 O O . ASP A 1 91 ? -4.610 -10.161 -8.979 1.00 78.94 91 ASP A O 1
ATOM 727 N N . GLU A 1 92 ? -4.304 -10.782 -11.105 1.00 74.38 92 GLU A N 1
ATOM 728 C CA . GLU A 1 92 ? -3.519 -11.975 -10.782 1.00 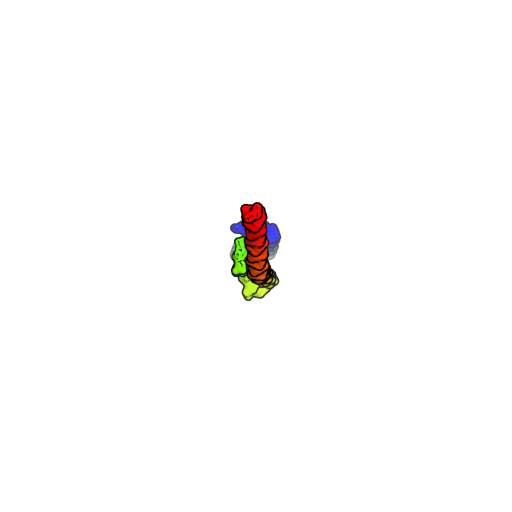74.38 92 GLU A CA 1
ATOM 729 C C . GLU A 1 92 ? -2.056 -11.628 -10.450 1.00 74.38 92 GLU A C 1
ATOM 731 O O . GLU A 1 92 ? -1.393 -10.842 -11.128 1.00 74.38 92 GLU A O 1
ATOM 736 N N . GLY A 1 93 ? -1.513 -12.263 -9.408 1.00 84.06 93 GLY A N 1
ATOM 737 C CA . GLY A 1 93 ? -0.099 -12.169 -9.044 1.00 84.06 93 GLY A CA 1
ATOM 738 C C . GLY A 1 93 ? 0.138 -12.183 -7.536 1.00 84.06 93 GLY A C 1
ATOM 739 O O . GLY A 1 93 ? -0.739 -11.850 -6.742 1.00 84.06 93 GLY A O 1
ATOM 740 N N . GLU A 1 94 ? 1.356 -12.539 -7.125 1.00 86.56 94 GLU A N 1
ATOM 741 C CA . GLU A 1 94 ? 1.738 -12.603 -5.703 1.00 86.56 94 GLU A CA 1
ATOM 742 C C . GLU A 1 94 ? 1.567 -11.256 -4.980 1.00 86.56 94 GLU A C 1
ATOM 744 O O . GLU A 1 94 ? 1.164 -11.218 -3.819 1.00 86.56 94 GLU A O 1
ATOM 749 N N . LEU A 1 95 ? 1.797 -10.139 -5.679 1.00 86.88 95 LEU A N 1
ATOM 750 C CA . LEU A 1 95 ? 1.591 -8.801 -5.120 1.00 86.88 95 LEU A CA 1
ATOM 751 C C . LEU A 1 95 ? 0.115 -8.542 -4.778 1.00 86.88 95 LEU A C 1
ATOM 753 O O . LEU A 1 95 ? -0.194 -8.032 -3.705 1.00 86.88 95 LEU A O 1
ATOM 757 N N . TYR A 1 96 ? -0.805 -8.936 -5.656 1.00 88.19 96 TYR A N 1
ATOM 758 C CA . TYR A 1 96 ? -2.236 -8.748 -5.431 1.00 88.19 96 TYR A CA 1
ATOM 759 C C . TYR A 1 96 ? -2.791 -9.737 -4.396 1.00 88.19 96 TYR A C 1
ATOM 761 O O . TYR A 1 96 ? -3.649 -9.368 -3.594 1.00 88.19 96 TYR A O 1
ATOM 769 N N . ARG A 1 97 ? -2.220 -10.950 -4.292 1.00 89.19 97 ARG A N 1
ATOM 770 C CA . ARG A 1 97 ? -2.481 -11.871 -3.164 1.00 89.19 97 ARG A CA 1
ATOM 771 C C . ARG A 1 97 ? -2.056 -11.276 -1.822 1.00 89.19 97 ARG A C 1
ATOM 773 O O . ARG A 1 97 ? -2.767 -11.435 -0.824 1.00 89.19 97 ARG A O 1
ATOM 780 N N . LEU A 1 98 ? -0.922 -10.577 -1.785 1.00 90.69 98 LEU A N 1
ATOM 781 C CA . LEU A 1 98 ? -0.500 -9.827 -0.604 1.00 90.69 98 LEU A CA 1
ATOM 782 C C . LEU A 1 98 ? -1.506 -8.713 -0.275 1.00 90.69 98 LEU A C 1
ATOM 784 O O . LEU A 1 98 ? -1.939 -8.622 0.871 1.00 90.69 98 LEU A O 1
ATOM 788 N N . PHE A 1 99 ? -1.936 -7.917 -1.260 1.00 92.06 99 PHE A N 1
ATOM 789 C CA . PHE A 1 99 ? -2.946 -6.868 -1.049 1.00 92.06 99 PHE A CA 1
ATOM 790 C C . PHE A 1 99 ? -4.272 -7.422 -0.524 1.00 92.06 99 PHE A C 1
ATOM 792 O O . PHE A 1 99 ? -4.836 -6.876 0.423 1.00 92.06 99 PHE A O 1
ATOM 799 N N . HIS A 1 100 ? -4.728 -8.557 -1.055 1.00 91.19 100 HIS A N 1
ATOM 800 C CA . HIS A 1 100 ? -5.905 -9.250 -0.541 1.00 91.19 100 HIS A CA 1
ATOM 801 C C . HIS A 1 100 ? -5.730 -9.682 0.923 1.00 91.19 100 HIS A C 1
ATOM 803 O O . HIS A 1 100 ? -6.618 -9.475 1.750 1.00 91.19 100 HIS A O 1
ATOM 809 N N . SER A 1 101 ? -4.566 -10.239 1.265 1.00 90.31 101 SER A N 1
ATOM 810 C CA . SER A 1 101 ? -4.261 -10.665 2.636 1.00 90.31 101 SER A CA 1
ATOM 811 C C . SER A 1 101 ? -4.259 -9.480 3.611 1.00 90.31 101 SER A C 1
ATOM 813 O O . SER A 1 101 ? -4.777 -9.593 4.721 1.00 90.31 101 SER A O 1
ATOM 815 N N . ILE A 1 102 ? -3.747 -8.320 3.180 1.00 92.19 102 ILE A N 1
ATOM 816 C CA . ILE A 1 102 ? -3.782 -7.071 3.957 1.00 92.19 102 ILE A CA 1
ATOM 817 C C . ILE A 1 102 ? -5.225 -6.587 4.149 1.00 92.19 102 ILE A C 1
ATOM 819 O O . ILE A 1 102 ? -5.618 -6.277 5.273 1.00 92.19 102 ILE A O 1
ATOM 823 N N . ASN A 1 103 ? -6.044 -6.584 3.093 1.00 91.75 103 ASN A N 1
ATOM 824 C CA . ASN A 1 103 ? -7.462 -6.223 3.194 1.00 91.75 103 ASN A CA 1
ATOM 825 C C . ASN A 1 103 ? -8.227 -7.151 4.151 1.00 91.75 103 ASN A C 1
ATOM 827 O O . ASN A 1 103 ? -9.059 -6.690 4.934 1.00 91.75 103 ASN A O 1
ATOM 831 N N . SER A 1 104 ? -7.939 -8.456 4.123 1.00 91.00 104 SER A N 1
ATOM 832 C CA . SER A 1 104 ? -8.534 -9.416 5.055 1.00 91.00 104 SER A CA 1
ATOM 833 C C . SER A 1 104 ? -8.124 -9.130 6.500 1.00 91.00 104 SER A C 1
ATOM 835 O O . SER A 1 104 ? -8.956 -9.227 7.401 1.00 91.00 104 SER A O 1
ATOM 837 N N . LEU A 1 105 ? -6.864 -8.754 6.735 1.00 91.00 105 LEU A N 1
ATOM 838 C CA . LEU A 1 105 ? -6.381 -8.370 8.060 1.00 91.00 105 LEU A CA 1
ATOM 839 C C . LEU A 1 105 ? -7.092 -7.107 8.565 1.00 91.00 105 LEU A C 1
ATOM 841 O O . LEU A 1 105 ? -7.566 -7.093 9.699 1.00 91.00 105 LEU A O 1
ATOM 845 N N . ALA A 1 106 ? -7.252 -6.090 7.714 1.00 90.75 106 ALA A N 1
ATOM 846 C CA . ALA A 1 106 ? -8.018 -4.884 8.035 1.00 90.75 106 ALA A CA 1
ATOM 847 C C . ALA A 1 106 ? -9.486 -5.204 8.383 1.00 90.75 106 ALA A C 1
ATOM 849 O O . ALA A 1 106 ? -10.041 -4.672 9.346 1.00 90.75 106 ALA A O 1
ATOM 850 N N . ALA A 1 107 ? -10.119 -6.129 7.655 1.00 89.31 107 ALA A N 1
ATOM 851 C CA . ALA A 1 107 ? -11.484 -6.565 7.950 1.00 89.31 107 ALA A CA 1
ATOM 852 C C . ALA A 1 107 ? -11.600 -7.259 9.319 1.00 89.31 107 ALA A C 1
ATOM 854 O O . ALA A 1 107 ? -12.529 -6.972 10.075 1.00 89.31 107 ALA A O 1
ATOM 855 N N . VAL A 1 108 ? -10.646 -8.131 9.660 1.00 91.44 108 VAL A N 1
ATOM 856 C CA . VAL A 1 108 ? -10.586 -8.797 10.972 1.00 91.44 108 VAL A CA 1
ATOM 857 C C . VAL A 1 108 ? -10.376 -7.778 12.096 1.00 91.44 108 VAL A C 1
ATOM 859 O O . VAL A 1 108 ? -11.082 -7.835 13.101 1.00 91.44 108 VAL A O 1
ATOM 862 N N . LEU A 1 109 ? -9.473 -6.807 11.920 1.00 89.06 109 LEU A N 1
ATOM 863 C CA . LEU A 1 109 ? -9.251 -5.737 12.901 1.00 89.06 109 LEU A CA 1
ATOM 864 C C . LEU A 1 109 ? -10.512 -4.896 13.132 1.00 89.06 109 LEU A C 1
ATOM 866 O O . LEU A 1 109 ? -10.876 -4.642 14.280 1.00 89.06 109 LEU A O 1
ATOM 870 N N . ASN A 1 110 ? -11.209 -4.514 12.060 1.00 89.19 110 ASN A N 1
ATOM 871 C CA . ASN A 1 110 ? -12.472 -3.785 12.162 1.00 89.19 110 ASN A CA 1
ATOM 872 C C . ASN A 1 110 ? -13.530 -4.591 12.931 1.00 89.19 110 ASN A C 1
ATOM 874 O O . ASN A 1 110 ? -14.189 -4.051 13.817 1.00 89.19 110 ASN A O 1
ATOM 878 N N . ALA A 1 111 ? -13.659 -5.889 12.638 1.00 88.44 111 ALA A N 1
ATOM 879 C CA . 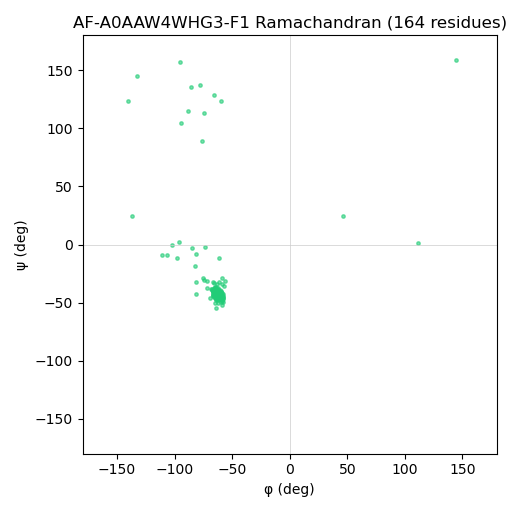ALA A 1 111 ? -14.597 -6.764 13.337 1.00 88.44 111 ALA A CA 1
ATOM 880 C C . ALA A 1 111 ? -14.265 -6.901 14.835 1.00 88.44 111 ALA A C 1
ATOM 882 O O . ALA A 1 111 ? -15.171 -6.899 15.669 1.00 88.44 111 ALA A O 1
ATOM 883 N N . HIS A 1 112 ? -12.979 -6.976 15.193 1.00 89.38 112 HIS A N 1
ATOM 884 C CA . HIS A 1 112 ? -12.550 -6.979 16.593 1.00 89.38 112 HIS A CA 1
ATOM 885 C C . HIS A 1 112 ? -12.882 -5.666 17.307 1.00 89.38 112 HIS A C 1
ATOM 887 O O . HIS A 1 112 ? -13.418 -5.707 18.414 1.00 89.38 112 HIS A O 1
ATOM 893 N N . ALA A 1 113 ? -12.626 -4.519 16.673 1.00 87.38 113 ALA A N 1
ATOM 894 C CA . ALA A 1 113 ? -12.953 -3.215 17.245 1.00 87.38 113 ALA A CA 1
ATOM 895 C C . ALA A 1 113 ? -14.466 -3.050 17.490 1.00 87.38 113 ALA A C 1
ATOM 897 O O . ALA A 1 113 ? -14.877 -2.547 18.537 1.00 87.38 113 ALA A O 1
ATOM 898 N N . ASP A 1 114 ? -15.302 -3.506 16.553 1.00 89.94 114 ASP A N 1
ATOM 899 C CA . ASP A 1 114 ? -16.760 -3.456 16.697 1.00 89.94 114 ASP A CA 1
ATOM 900 C C . ASP A 1 114 ? -17.271 -4.408 17.790 1.00 89.94 114 ASP A C 1
ATOM 902 O O . ASP A 1 114 ? -18.175 -4.050 18.549 1.00 89.94 114 ASP A O 1
ATOM 906 N N . ASN A 1 115 ? -16.681 -5.600 17.916 1.00 90.75 115 ASN 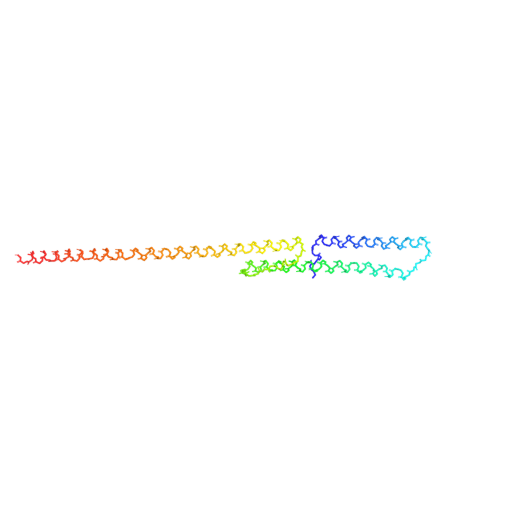A N 1
ATOM 907 C CA . ASN A 1 115 ? -17.016 -6.528 18.996 1.00 90.75 115 ASN A CA 1
ATOM 908 C C . ASN A 1 115 ? -16.640 -5.969 20.373 1.00 90.75 115 ASN A C 1
ATOM 910 O O . ASN A 1 115 ? -17.442 -6.068 21.297 1.00 90.75 115 ASN A O 1
ATOM 914 N N . GLU A 1 116 ? -15.477 -5.328 20.510 1.00 88.69 116 GLU A N 1
ATOM 915 C CA . GLU A 1 116 ? -15.060 -4.719 21.778 1.00 88.69 116 GLU A CA 1
ATOM 916 C C . GLU A 1 116 ? -16.014 -3.588 22.206 1.00 88.69 116 GLU A C 1
ATOM 918 O O . GLU A 1 116 ? -16.369 -3.461 23.381 1.00 88.69 116 GLU A O 1
ATOM 923 N N . LEU A 1 117 ? -16.483 -2.776 21.250 1.00 90.06 117 LEU A N 1
ATOM 924 C CA . LEU A 1 117 ? -17.496 -1.751 21.514 1.00 90.06 117 LEU A CA 1
ATOM 925 C C . LEU A 1 117 ? -18.821 -2.369 21.974 1.00 90.06 117 LEU A C 1
ATOM 927 O O . LEU A 1 117 ? -19.395 -1.907 22.963 1.00 90.06 117 LEU A O 1
ATOM 931 N N . ARG A 1 118 ? -19.277 -3.435 21.304 1.00 89.56 118 ARG A N 1
ATOM 932 C CA . ARG A 1 118 ? -20.496 -4.159 21.694 1.00 89.56 118 ARG A CA 1
ATOM 933 C C . ARG A 1 118 ? -20.382 -4.778 23.081 1.00 89.56 118 ARG A C 1
ATOM 935 O O . ARG A 1 118 ? -21.336 -4.694 23.847 1.00 89.56 118 ARG A O 1
ATOM 942 N N . GLU A 1 119 ? -19.238 -5.360 23.433 1.00 88.56 119 GLU A N 1
ATOM 943 C CA . GLU A 1 119 ? -19.011 -5.913 24.773 1.00 88.56 119 GLU A CA 1
ATOM 944 C C . GLU A 1 119 ? -19.057 -4.827 25.853 1.00 88.56 119 GLU A C 1
ATOM 946 O O . GLU A 1 119 ? -19.702 -5.013 26.888 1.00 88.56 119 GLU A O 1
ATOM 951 N N . LYS A 1 120 ? -18.439 -3.663 25.609 1.00 89.88 120 LYS A N 1
ATOM 952 C CA . LYS A 1 120 ? -18.501 -2.522 26.540 1.00 89.88 120 LYS A CA 1
ATOM 953 C C . LYS A 1 120 ? -19.927 -2.015 26.728 1.00 89.88 120 LYS A C 1
ATOM 955 O O . LYS A 1 120 ? -20.330 -1.722 27.856 1.00 89.88 120 LYS A O 1
ATOM 960 N N . GLU A 1 121 ? -20.695 -1.916 25.648 1.00 91.31 121 GLU A N 1
ATOM 961 C CA . GLU A 1 121 ? -22.092 -1.492 25.707 1.00 91.31 121 GLU A CA 1
ATOM 962 C C . GLU A 1 121 ? -22.967 -2.521 26.433 1.00 91.31 121 GLU A C 1
ATOM 964 O O . GLU A 1 121 ? -23.744 -2.160 27.320 1.00 91.31 121 GLU A O 1
ATOM 969 N N . PHE A 1 122 ? -22.777 -3.808 26.139 1.00 90.19 122 PHE A N 1
ATOM 970 C CA . PHE A 1 122 ? -23.453 -4.903 26.827 1.00 90.19 122 PHE A CA 1
ATOM 971 C C . PHE A 1 122 ? -23.179 -4.883 28.335 1.00 90.19 122 PHE A C 1
ATOM 973 O O . PHE A 1 122 ? -24.114 -4.959 29.137 1.00 90.19 122 PHE A O 1
ATOM 980 N N . LEU A 1 123 ? -21.916 -4.715 28.739 1.00 91.50 123 LEU A N 1
ATOM 981 C CA . LEU A 1 123 ? -21.538 -4.648 30.148 1.00 91.50 123 LEU A CA 1
ATOM 982 C C . LEU A 1 123 ? -22.146 -3.418 30.836 1.00 91.50 123 LEU A C 1
ATOM 984 O O . LEU A 1 123 ? -22.688 -3.537 31.935 1.00 91.50 123 LEU A O 1
ATOM 988 N N . LYS A 1 124 ? -22.117 -2.249 30.184 1.00 92.00 124 LYS A N 1
ATOM 989 C CA . LYS A 1 124 ? -22.741 -1.020 30.698 1.00 92.00 124 LYS A CA 1
ATOM 990 C C . LYS A 1 124 ? -24.241 -1.207 30.934 1.00 92.00 124 LYS A C 1
ATOM 992 O O . LYS A 1 124 ? -24.732 -0.847 32.003 1.00 92.00 124 LYS A O 1
ATOM 997 N N . ASN A 1 125 ? -24.951 -1.773 29.961 1.00 91.81 125 ASN A N 1
ATOM 998 C CA . ASN A 1 125 ? -26.389 -2.018 30.064 1.00 91.81 125 ASN A CA 1
ATOM 999 C C . ASN A 1 125 ? -26.694 -3.028 31.174 1.00 91.81 125 ASN A C 1
ATOM 1001 O O . ASN A 1 125 ? -27.551 -2.771 32.012 1.00 91.81 125 ASN A O 1
ATOM 1005 N N . THR A 1 126 ? -25.912 -4.105 31.260 1.00 91.75 126 THR A N 1
ATOM 1006 C CA . THR A 1 126 ? -26.041 -5.112 32.322 1.00 91.75 126 THR A CA 1
ATOM 1007 C C . THR A 1 126 ? -25.846 -4.499 33.713 1.00 91.75 126 THR A C 1
ATOM 1009 O O . THR A 1 126 ? -26.646 -4.741 34.615 1.00 91.75 126 THR A O 1
ATOM 1012 N N . ILE A 1 127 ? -24.820 -3.661 33.905 1.00 92.25 127 ILE A N 1
ATOM 1013 C CA . ILE A 1 127 ? -24.576 -2.977 35.188 1.00 92.25 127 ILE A CA 1
ATOM 1014 C C . ILE A 1 127 ? -25.716 -2.006 35.512 1.00 92.25 127 ILE A C 1
ATOM 1016 O O . ILE A 1 127 ? -26.151 -1.935 36.663 1.00 92.25 127 ILE A O 1
ATOM 1020 N N . SER A 1 128 ? -26.206 -1.262 34.517 1.00 93.25 128 SER A N 1
ATOM 1021 C CA . SER A 1 128 ? -27.339 -0.349 34.687 1.00 93.25 128 SER A CA 1
ATOM 1022 C C . SER A 1 128 ? -28.599 -1.093 35.131 1.00 93.25 128 SER A C 1
ATOM 1024 O O . SER A 1 128 ? -29.254 -0.666 36.083 1.00 93.25 128 SER A O 1
ATOM 1026 N N . ASP A 1 129 ? -28.898 -2.229 34.505 1.00 94.31 129 ASP A N 1
ATOM 1027 C CA . ASP A 1 129 ? -30.044 -3.067 34.854 1.00 94.31 129 ASP A CA 1
ATOM 1028 C C . ASP A 1 129 ? -29.915 -3.646 36.260 1.00 94.31 129 ASP A C 1
ATOM 1030 O O . ASP A 1 129 ? -30.853 -3.543 37.051 1.00 94.31 129 ASP A O 1
ATOM 1034 N N . ILE A 1 130 ? -28.744 -4.179 36.623 1.00 93.56 130 ILE A N 1
ATOM 1035 C CA . ILE A 1 130 ? -28.485 -4.660 37.987 1.00 93.56 130 ILE A CA 1
ATOM 1036 C C . ILE A 1 130 ? -28.656 -3.515 38.994 1.00 93.56 130 ILE A C 1
ATOM 1038 O O . ILE A 1 130 ? -29.314 -3.680 40.020 1.00 93.56 130 ILE A O 1
ATOM 1042 N N . SER A 1 131 ? -28.114 -2.329 38.706 1.00 92.44 131 SER A N 1
ATOM 1043 C CA . SER A 1 131 ? -28.250 -1.160 39.582 1.00 92.44 131 SER A CA 1
ATOM 1044 C C . SER A 1 131 ? -29.712 -0.749 39.766 1.00 92.44 131 SER A C 1
ATOM 1046 O O . SER A 1 131 ? -30.143 -0.473 40.889 1.00 92.44 131 SER A O 1
ATOM 1048 N N . HIS A 1 132 ? -30.493 -0.751 38.684 1.00 93.31 132 HIS A N 1
ATOM 1049 C CA . HIS A 1 132 ? -31.921 -0.465 38.732 1.00 93.31 132 HIS A CA 1
ATOM 1050 C C . HIS A 1 132 ? -32.668 -1.510 39.572 1.00 93.31 132 HIS A C 1
ATOM 1052 O O . HIS A 1 132 ? -33.432 -1.147 40.467 1.00 93.31 132 HIS A O 1
ATOM 1058 N N . GLN A 1 133 ? -32.389 -2.798 39.345 1.00 93.75 133 GLN A N 1
ATOM 1059 C CA . GLN A 1 133 ? -32.986 -3.903 40.097 1.00 93.75 133 GLN A CA 1
ATOM 1060 C C . GLN A 1 133 ? -32.656 -3.851 41.592 1.00 93.75 133 GLN A C 1
ATOM 1062 O O . GLN A 1 133 ? -33.491 -4.237 42.402 1.00 93.75 133 GLN A O 1
ATOM 1067 N N . LEU A 1 134 ? -31.480 -3.348 41.978 1.00 92.12 134 LEU A N 1
ATOM 1068 C CA . LEU A 1 134 ? -31.086 -3.202 43.382 1.00 92.12 134 LEU A CA 1
ATOM 1069 C C . LEU A 1 134 ? -31.658 -1.941 44.047 1.00 92.12 134 LEU A C 1
ATOM 1071 O O . LEU A 1 134 ? -31.962 -1.968 45.241 1.00 92.12 134 LEU A O 1
ATOM 1075 N N . LYS A 1 135 ? -31.849 -0.839 43.307 1.00 92.12 135 LYS A N 1
ATOM 1076 C CA . LYS A 1 135 ? -32.413 0.407 43.860 1.00 92.12 135 LYS A CA 1
ATOM 1077 C C . LYS A 1 135 ? -33.824 0.220 44.419 1.00 92.12 135 LYS A C 1
ATOM 1079 O O . LYS A 1 135 ? -34.132 0.790 45.463 1.00 92.12 135 LYS A O 1
ATOM 1084 N N . THR A 1 136 ? -34.670 -0.571 43.761 1.00 92.06 136 THR A N 1
ATOM 1085 C CA . THR A 1 136 ? -36.066 -0.789 44.177 1.00 92.06 136 THR A CA 1
ATOM 1086 C C . THR A 1 136 ? -36.207 -1.478 45.546 1.00 92.06 136 THR A C 1
ATOM 1088 O O . THR A 1 136 ? -36.862 -0.901 46.418 1.00 92.06 136 THR A O 1
ATOM 1091 N N . PRO A 1 137 ? -35.598 -2.654 45.809 1.00 90.75 137 PRO A N 1
ATOM 1092 C CA . PRO A 1 137 ? -35.669 -3.286 47.126 1.00 90.75 137 PRO A CA 1
ATOM 1093 C C . PRO A 1 137 ? -34.944 -2.469 48.202 1.00 90.75 137 PRO A C 1
ATOM 1095 O O . PRO A 1 137 ? -35.399 -2.434 49.343 1.00 90.75 137 PRO A O 1
ATOM 1098 N N . LEU A 1 138 ? -33.864 -1.759 47.854 1.00 90.38 138 LEU A N 1
ATOM 1099 C CA . LEU A 1 138 ? -33.157 -0.890 48.797 1.00 90.38 138 LEU A CA 1
ATOM 1100 C C . LEU A 1 138 ? -34.020 0.306 49.231 1.00 90.38 138 LEU A C 1
ATOM 1102 O O . LEU A 1 138 ? -34.053 0.642 50.412 1.00 90.38 138 LEU A O 1
ATOM 1106 N N . ALA A 1 139 ? -34.759 0.918 48.302 1.00 91.31 139 ALA A N 1
ATOM 1107 C CA . ALA A 1 139 ? -35.713 1.977 48.618 1.00 91.31 139 ALA A CA 1
ATOM 1108 C C . ALA A 1 139 ? -36.841 1.464 49.524 1.00 91.31 139 ALA A C 1
ATOM 1110 O O . ALA A 1 139 ? -37.181 2.127 50.502 1.00 91.31 139 ALA A O 1
ATOM 1111 N N . ALA A 1 140 ? -37.371 0.267 49.251 1.00 91.38 140 ALA A N 1
ATOM 1112 C CA . ALA A 1 140 ? -38.379 -0.363 50.102 1.00 91.38 140 ALA A CA 1
ATOM 1113 C C . ALA A 1 140 ? -37.856 -0.610 51.529 1.00 91.38 140 ALA A C 1
ATOM 1115 O O . ALA A 1 140 ? -38.536 -0.271 52.496 1.00 91.38 140 ALA A O 1
ATOM 1116 N N . LEU A 1 141 ? -36.628 -1.126 51.668 1.00 91.44 141 LEU A N 1
ATOM 1117 C CA . LEU A 1 141 ? -35.959 -1.296 52.963 1.00 91.44 141 LEU A CA 1
ATOM 1118 C C . LEU A 1 141 ? -35.754 0.037 53.691 1.00 91.44 141 LEU A C 1
ATOM 1120 O O . LEU A 1 141 ? -35.997 0.119 54.893 1.00 91.44 141 LEU A O 1
ATOM 1124 N N . ASN A 1 142 ? -35.341 1.084 52.976 1.00 91.38 142 ASN A N 1
ATOM 1125 C CA . ASN A 1 142 ? -35.127 2.404 53.561 1.00 91.38 142 ASN A CA 1
ATOM 1126 C C . ASN A 1 142 ? -36.437 3.029 54.067 1.00 91.38 142 ASN A C 1
ATOM 1128 O O . ASN A 1 142 ? -36.464 3.603 55.152 1.00 91.38 142 ASN A O 1
ATOM 1132 N N . ILE A 1 143 ? -37.536 2.861 53.321 1.00 91.00 143 ILE A N 1
ATOM 1133 C CA . ILE A 1 143 ? -38.881 3.257 53.763 1.00 91.00 143 ILE A CA 1
ATOM 1134 C C . ILE A 1 143 ? -39.268 2.483 55.028 1.00 91.00 143 ILE A C 1
ATOM 1136 O O . ILE A 1 143 ? -39.710 3.091 55.999 1.00 91.00 143 ILE A O 1
ATOM 1140 N N . TYR A 1 144 ? -39.060 1.162 55.046 1.00 91.44 144 TYR A N 1
ATOM 1141 C CA . TYR A 1 144 ? -39.357 0.327 56.214 1.00 91.44 144 TYR A CA 1
ATOM 1142 C C . TYR A 1 144 ? -38.595 0.784 57.461 1.00 91.44 144 TYR A C 1
ATOM 1144 O O . TYR A 1 144 ? -39.171 0.896 58.540 1.00 91.44 144 TYR A O 1
ATOM 1152 N N . ASN A 1 145 ? -37.304 1.082 57.307 1.00 90.50 145 ASN A N 1
ATOM 1153 C CA . ASN A 1 145 ? -36.465 1.545 58.405 1.00 90.50 145 ASN A CA 1
ATOM 1154 C C . ASN A 1 145 ? -36.887 2.943 58.895 1.00 90.50 145 ASN A C 1
ATOM 1156 O O . ASN A 1 145 ? -36.934 3.183 60.098 1.00 90.50 145 ASN A O 1
ATOM 1160 N N . GLY A 1 146 ? -37.274 3.837 57.978 1.00 90.62 146 GLY A N 1
ATOM 1161 C CA . GLY A 1 146 ? -37.814 5.156 58.318 1.00 90.62 146 GLY A CA 1
ATOM 1162 C C . GLY A 1 146 ? -39.129 5.084 59.101 1.00 90.62 146 GLY A C 1
ATOM 1163 O O . GLY A 1 146 ? -39.289 5.799 60.086 1.00 90.62 146 GLY A O 1
ATOM 1164 N N . LEU A 1 147 ? -40.041 4.178 58.728 1.00 92.25 147 LEU A N 1
ATOM 1165 C CA . LEU A 1 147 ? -41.281 3.943 59.482 1.00 92.25 147 LEU A CA 1
ATOM 1166 C C . LEU A 1 147 ? -41.001 3.432 60.903 1.00 92.25 147 LEU A C 1
ATOM 1168 O O . LEU A 1 147 ? -41.634 3.883 61.855 1.00 92.25 147 LEU A O 1
ATOM 1172 N N . LEU A 1 148 ? -40.036 2.521 61.058 1.00 90.12 148 LEU A N 1
ATOM 1173 C CA . LEU A 1 148 ? -39.639 1.997 62.368 1.00 90.12 148 LEU A CA 1
ATOM 1174 C C . LEU A 1 148 ? -39.001 3.070 63.263 1.00 90.12 148 LEU A C 1
ATOM 1176 O O . LEU A 1 148 ? -39.275 3.101 64.463 1.00 90.12 148 LEU A O 1
ATOM 1180 N N . GLN A 1 149 ? -38.170 3.951 62.699 1.00 88.25 149 GLN A N 1
ATOM 1181 C CA . GLN A 1 149 ? -37.592 5.082 63.432 1.00 88.25 149 GLN A CA 1
ATOM 1182 C C . GLN A 1 149 ? -38.668 6.080 63.877 1.00 88.25 149 GLN A C 1
ATOM 1184 O O . GLN A 1 149 ? -38.684 6.473 65.041 1.00 88.25 149 GLN A O 1
ATOM 1189 N N . ASP A 1 150 ? -39.617 6.415 63.001 1.00 89.88 150 ASP A N 1
ATOM 1190 C CA . ASP A 1 150 ? -40.713 7.337 63.326 1.00 89.88 150 ASP A CA 1
ATOM 1191 C C . ASP A 1 150 ? -41.649 6.781 64.421 1.00 89.88 150 ASP A C 1
ATOM 1193 O O . ASP A 1 150 ? -42.093 7.512 65.312 1.00 89.88 150 ASP A O 1
ATOM 1197 N N . GLU A 1 151 ? -41.917 5.467 64.423 1.00 87.06 151 GLU A N 1
ATOM 1198 C CA . GLU A 1 151 ? -42.630 4.815 65.532 1.00 87.06 151 GLU A CA 1
ATOM 1199 C C . GLU A 1 151 ? -41.843 4.858 66.849 1.00 87.06 151 GLU A C 1
ATOM 1201 O O . GLU A 1 151 ? -42.438 5.048 67.918 1.00 87.06 151 GLU A O 1
ATOM 1206 N N . HIS A 1 152 ? -40.521 4.674 66.795 1.00 86.00 152 HIS A N 1
ATOM 1207 C CA . HIS A 1 152 ? -39.657 4.725 67.972 1.00 86.00 152 HIS A CA 1
ATOM 1208 C C . HIS A 1 152 ? -39.649 6.124 68.603 1.00 86.00 152 HIS A C 1
ATOM 1210 O O . HIS A 1 152 ? -39.887 6.254 69.808 1.00 86.00 152 HIS A O 1
ATOM 1216 N N . ASP A 1 153 ? -39.480 7.165 67.789 1.00 82.69 153 ASP A N 1
ATOM 1217 C CA . ASP A 1 153 ? -39.470 8.559 68.240 1.00 82.69 153 ASP A CA 1
ATOM 1218 C C . ASP A 1 153 ? -40.830 8.983 68.808 1.00 82.69 153 ASP A C 1
ATOM 1220 O O . ASP A 1 153 ? -40.899 9.604 69.874 1.00 82.69 153 ASP A O 1
ATOM 1224 N N . ARG A 1 154 ? -41.940 8.566 68.177 1.00 85.38 154 ARG A N 1
ATOM 1225 C CA . ARG A 1 154 ? -43.285 8.786 68.733 1.00 85.38 154 ARG A CA 1
ATOM 1226 C C . ARG A 1 154 ? -43.463 8.114 70.091 1.00 85.38 154 ARG A C 1
ATOM 1228 O O . ARG A 1 154 ? -43.998 8.739 71.007 1.00 85.38 154 ARG A O 1
ATOM 1235 N N . ARG A 1 155 ? -43.005 6.868 70.263 1.00 81.25 155 ARG A N 1
ATOM 1236 C CA . ARG A 1 155 ? -43.076 6.166 71.561 1.00 81.25 155 ARG A CA 1
ATOM 1237 C C . ARG A 1 155 ? -42.265 6.865 72.650 1.00 81.25 155 ARG A C 1
ATOM 1239 O O . ARG A 1 155 ? -42.762 6.974 73.770 1.00 81.25 155 ARG A O 1
ATOM 1246 N N . LEU A 1 156 ? -41.069 7.363 72.334 1.00 81.44 156 LEU A N 1
ATOM 1247 C CA . LEU A 1 156 ? -40.264 8.151 73.272 1.00 81.44 156 LEU A CA 1
ATOM 1248 C C . LEU A 1 156 ? -40.957 9.468 73.645 1.00 81.44 156 LEU A C 1
ATOM 1250 O O . LEU A 1 156 ? -41.019 9.804 74.826 1.00 81.44 156 LEU A O 1
ATOM 1254 N N . GLY A 1 157 ? -41.558 10.162 72.675 1.00 75.38 157 GLY A N 1
ATOM 1255 C CA . GLY A 1 157 ? -42.352 11.368 72.922 1.00 75.38 157 GLY A CA 1
ATOM 1256 C C . GLY A 1 157 ? -43.550 11.120 73.847 1.00 75.38 157 GLY A C 1
ATOM 1257 O O . GLY A 1 157 ? -43.754 11.863 74.807 1.00 75.38 157 GLY A O 1
ATOM 1258 N N . TYR A 1 158 ? -44.309 10.039 73.629 1.00 76.38 158 TYR A N 1
ATOM 1259 C CA . TYR A 1 158 ? -45.416 9.663 74.518 1.00 76.38 158 TYR A CA 1
ATOM 1260 C C . TYR A 1 158 ? -44.946 9.282 75.928 1.00 76.38 158 TYR A C 1
ATOM 1262 O O . TYR A 1 158 ? -45.633 9.598 76.900 1.00 76.38 158 TYR A O 1
ATOM 1270 N N . ALA A 1 159 ? -43.790 8.624 76.061 1.00 70.75 159 ALA A N 1
ATOM 1271 C CA . ALA A 1 159 ? -43.206 8.304 77.362 1.00 70.75 159 ALA A CA 1
ATOM 1272 C C . ALA A 1 159 ? -42.774 9.570 78.122 1.00 70.75 159 ALA A C 1
ATOM 1274 O O . ALA A 1 159 ? -43.044 9.682 79.315 1.00 70.75 159 ALA A O 1
ATOM 1275 N N . TYR A 1 160 ? -42.193 10.552 77.426 1.00 66.81 160 TYR A N 1
ATOM 1276 C CA . TYR A 1 160 ? -41.772 11.829 78.011 1.00 66.81 160 TYR A CA 1
ATOM 1277 C C . TYR A 1 160 ? -42.958 12.680 78.487 1.00 66.81 160 TYR A C 1
ATOM 1279 O O . TYR A 1 160 ? -42.941 13.207 79.596 1.00 66.81 160 TYR A O 1
ATOM 1287 N N . VAL A 1 161 ? -44.025 12.769 77.681 1.00 70.12 161 VAL A N 1
ATOM 1288 C CA . VAL A 1 161 ? -45.267 13.470 78.063 1.00 70.12 161 VAL A CA 1
ATOM 1289 C C . VAL A 1 161 ? -45.930 12.801 79.267 1.00 70.12 161 VAL A C 1
ATOM 1291 O O . VAL A 1 161 ? -46.497 13.483 80.114 1.00 70.12 161 VAL A O 1
ATOM 1294 N N . ARG A 1 162 ? -45.832 11.472 79.376 1.00 65.38 162 ARG A N 1
ATOM 1295 C CA . ARG A 1 162 ? -46.373 10.727 80.515 1.00 65.38 162 ARG A CA 1
ATOM 1296 C C . ARG A 1 162 ? -45.574 10.942 81.801 1.00 65.38 162 ARG A C 1
ATOM 1298 O O . ARG A 1 162 ? -46.175 10.937 82.860 1.00 65.38 162 ARG A O 1
ATOM 1305 N N . GLN A 1 163 ? -44.263 11.163 81.708 1.00 62.75 163 GLN A N 1
ATOM 1306 C CA . GLN A 1 163 ? -43.390 11.416 82.861 1.00 62.75 163 GLN A CA 1
ATOM 1307 C C . GLN A 1 163 ? -43.404 12.872 83.355 1.00 62.75 163 GLN A C 1
ATOM 1309 O O . GLN A 1 163 ? -42.978 13.124 84.473 1.00 62.75 163 GLN A O 1
ATOM 1314 N N . GLY A 1 164 ? -43.860 13.826 82.535 1.00 59.34 164 GLY A N 1
ATOM 1315 C CA . GLY A 1 164 ? -44.027 15.237 82.919 1.00 59.34 164 GLY A CA 1
ATOM 1316 C C . GLY A 1 164 ? -45.444 15.621 83.365 1.00 59.34 164 GLY A C 1
ATOM 1317 O O . GLY A 1 164 ? -45.696 16.799 83.610 1.00 59.34 164 GLY A O 1
ATOM 1318 N N . ALA A 1 165 ? -46.373 14.661 83.405 1.00 54.72 165 ALA A N 1
ATOM 1319 C CA . ALA A 1 165 ? -47.753 14.844 83.864 1.00 54.72 165 ALA A CA 1
ATOM 1320 C C . ALA A 1 165 ? -48.001 14.301 85.289 1.00 54.72 165 ALA A C 1
ATOM 1322 O O . ALA A 1 165 ? -49.118 14.438 85.789 1.00 54.72 165 ALA A O 1
ATOM 1323 N N . ASP A 1 166 ? -46.965 13.731 85.912 1.00 49.09 166 ASP A N 1
ATOM 1324 C CA . ASP A 1 166 ? -46.889 13.340 87.326 1.00 49.09 166 ASP A CA 1
ATOM 1325 C C . ASP A 1 166 ? -46.004 14.342 88.092 1.00 49.09 166 ASP A C 1
ATOM 1327 O O . ASP A 1 166 ? -46.324 14.644 89.266 1.00 49.09 166 ASP A O 1
#

Foldseek 3Di:
DCLCVPVVSVVVLVVLVVVLVVVLVVVQVVCCVPPVDDDVVVSVVSVVVSVVVSVVVVVVSVVVVVLVVQLVVLVVVVVVPPLPRARDQPDDDPVSVVSVVVRVVSVVVVVVVVVVVVVVVVVVVVVVVVVVVVVVVVVVVVVVVVVVVVVVVVVVVVVVVVVVVD